Protein AF-A0A838ZE53-F1 (afdb_monomer_lite)

Sequence (117 aa):
MIFTLPPVIMLLNDAIRPHTYYYSEINQYSKSYFYFAFILMMIIHDTYFYWMHRLMHHKSTNPSPLAAYAFHPLEAIVELGIFVLLLFVIPLHDYHLVVFFIASLLYNVYGHLGFEL

Structure (mmCIF, N/CA/C/O backbone):
data_AF-A0A838ZE53-F1
#
_entry.id   AF-A0A838ZE53-F1
#
loop_
_atom_site.group_PDB
_atom_site.id
_atom_site.type_symbol
_atom_site.label_atom_id
_atom_site.label_alt_id
_atom_site.label_comp_id
_atom_site.label_asym_id
_atom_site.label_entity_id
_atom_site.label_seq_id
_atom_site.pdbx_PDB_ins_code
_atom_site.Cartn_x
_atom_site.Cartn_y
_atom_site.Cartn_z
_atom_site.occupancy
_atom_site.B_iso_or_equiv
_atom_site.auth_seq_id
_atom_site.auth_comp_id
_atom_site.auth_asym_id
_atom_site.auth_atom_id
_atom_site.pdbx_PDB_model_num
ATOM 1 N N . MET A 1 1 ? 2.770 9.355 -6.599 1.00 60.03 1 MET A N 1
ATOM 2 C CA . MET A 1 1 ? 1.566 9.900 -5.922 1.00 60.03 1 MET A CA 1
ATOM 3 C C . MET A 1 1 ? 0.259 9.265 -6.389 1.00 60.03 1 MET A C 1
ATOM 5 O O . MET A 1 1 ? -0.608 9.104 -5.552 1.00 60.03 1 MET A O 1
ATOM 9 N N . ILE A 1 2 ? 0.086 8.853 -7.653 1.00 74.25 2 ILE A N 1
ATOM 10 C CA . ILE A 1 2 ? -1.161 8.173 -8.072 1.00 74.25 2 ILE A CA 1
ATOM 11 C C . ILE A 1 2 ? -1.384 6.820 -7.363 1.00 74.25 2 ILE A C 1
ATOM 13 O O . ILE A 1 2 ? -2.517 6.439 -7.092 1.00 74.25 2 ILE A O 1
ATOM 17 N N . PHE A 1 3 ? -0.301 6.142 -6.972 1.00 79.81 3 PHE A N 1
ATOM 18 C CA . PHE A 1 3 ? -0.346 4.844 -6.296 1.00 79.81 3 PHE A CA 1
ATOM 19 C C . PHE A 1 3 ? -0.935 4.857 -4.881 1.00 79.81 3 PHE A C 1
ATOM 21 O O . PHE A 1 3 ? -1.340 3.813 -4.383 1.00 79.81 3 PHE A O 1
ATOM 28 N N . THR A 1 4 ? -1.063 6.027 -4.248 1.00 84.50 4 THR A N 1
ATOM 29 C CA . THR A 1 4 ? -1.718 6.152 -2.937 1.00 84.50 4 THR A CA 1
ATOM 30 C C . THR A 1 4 ? -3.239 6.239 -3.042 1.00 84.50 4 THR A C 1
ATOM 32 O O . THR A 1 4 ? -3.930 6.113 -2.033 1.00 84.50 4 THR A O 1
ATOM 35 N N . LEU A 1 5 ? -3.782 6.468 -4.243 1.00 88.44 5 LEU A N 1
ATOM 36 C CA . LEU A 1 5 ? -5.209 6.715 -4.428 1.00 88.44 5 LEU A CA 1
ATOM 37 C C . LEU A 1 5 ? -6.100 5.523 -4.059 1.00 88.44 5 LEU A C 1
ATOM 39 O O . LEU A 1 5 ? -7.105 5.779 -3.403 1.00 88.44 5 LEU A O 1
ATOM 43 N N . PRO A 1 6 ? -5.794 4.254 -4.403 1.00 90.56 6 PRO A N 1
ATOM 44 C CA . PRO A 1 6 ? -6.684 3.143 -4.069 1.00 90.56 6 PRO A CA 1
ATOM 45 C C . PRO A 1 6 ? -6.982 3.023 -2.572 1.00 90.56 6 PRO A C 1
ATOM 47 O O . PRO A 1 6 ? -8.162 3.094 -2.226 1.00 90.56 6 PRO A O 1
ATOM 50 N N . PRO A 1 7 ? -5.988 2.927 -1.661 1.00 92.56 7 PRO A N 1
ATOM 51 C CA . PRO A 1 7 ? -6.303 2.844 -0.241 1.00 92.56 7 PRO A CA 1
ATOM 52 C C . PRO A 1 7 ? -7.021 4.103 0.258 1.00 92.56 7 PRO A C 1
ATOM 54 O O . PRO A 1 7 ? -7.952 3.987 1.044 1.00 92.56 7 PRO A O 1
ATOM 57 N N . VAL A 1 8 ? -6.683 5.298 -0.240 1.00 92.69 8 VAL A N 1
ATOM 58 C CA . VAL A 1 8 ? -7.403 6.531 0.131 1.00 92.69 8 VAL A CA 1
ATOM 59 C C . VAL A 1 8 ? -8.877 6.465 -0.285 1.00 92.69 8 VAL A C 1
ATOM 61 O O . VAL A 1 8 ? -9.753 6.720 0.536 1.00 92.69 8 VAL A O 1
ATOM 64 N N . ILE A 1 9 ? -9.174 6.080 -1.527 1.00 94.00 9 ILE A N 1
ATOM 65 C CA . ILE A 1 9 ? -10.548 5.950 -2.034 1.00 94.00 9 ILE A CA 1
ATOM 66 C C . ILE A 1 9 ? -11.322 4.914 -1.218 1.00 94.00 9 ILE A C 1
ATOM 68 O O . ILE A 1 9 ? -12.464 5.162 -0.844 1.00 94.00 9 ILE A O 1
ATOM 72 N N . MET A 1 10 ? -10.711 3.767 -0.918 1.00 94.44 10 MET A N 1
ATOM 73 C CA . MET A 1 10 ? -11.353 2.703 -0.144 1.00 94.44 10 MET A CA 1
ATOM 74 C C . MET A 1 10 ? -11.675 3.145 1.284 1.00 94.44 10 MET A C 1
ATOM 76 O O . MET A 1 10 ? -12.764 2.861 1.778 1.00 94.44 10 MET A O 1
ATOM 80 N N . LEU A 1 11 ? -10.747 3.851 1.936 1.00 94.88 11 LEU A N 1
ATOM 81 C CA . LEU A 1 11 ? -10.901 4.295 3.320 1.00 94.88 11 LEU A CA 1
ATOM 82 C C . LEU A 1 11 ? -11.809 5.521 3.469 1.00 94.88 11 LEU A C 1
ATOM 84 O O . LEU A 1 11 ? -12.375 5.713 4.540 1.00 94.88 11 LEU A O 1
ATOM 88 N N . LEU A 1 12 ? -11.977 6.330 2.421 1.00 95.06 12 LEU A N 1
ATOM 89 C CA . LEU A 1 12 ? -12.920 7.455 2.405 1.00 95.06 12 LEU A CA 1
ATOM 90 C C . LEU A 1 12 ? -14.325 7.066 1.924 1.00 95.06 12 LEU A C 1
ATOM 92 O O . LEU A 1 12 ? -15.250 7.863 2.040 1.00 95.06 12 LEU A O 1
ATOM 96 N N . ASN A 1 13 ? -14.496 5.868 1.365 1.00 96.75 13 ASN A N 1
ATOM 97 C CA . ASN A 1 13 ? -15.782 5.399 0.870 1.00 96.75 13 ASN A CA 1
ATOM 98 C C . ASN A 1 13 ? -16.541 4.638 1.964 1.00 96.75 13 ASN A C 1
ATOM 100 O O . ASN A 1 13 ? -16.158 3.528 2.337 1.00 96.75 13 ASN A O 1
ATOM 104 N N . ASP A 1 14 ? -17.663 5.199 2.413 1.00 95.38 14 ASP A N 1
ATOM 105 C CA . ASP A 1 14 ? -18.502 4.623 3.472 1.00 95.38 14 ASP A CA 1
ATOM 106 C C . ASP A 1 14 ? -19.069 3.235 3.135 1.00 95.38 14 ASP A C 1
ATOM 108 O O . ASP A 1 14 ? -19.331 2.441 4.036 1.00 95.38 14 ASP A O 1
ATOM 112 N N . ALA A 1 15 ? -19.230 2.903 1.851 1.00 96.75 15 ALA A N 1
ATOM 113 C CA . ALA A 1 15 ? -19.684 1.580 1.431 1.00 96.75 15 ALA A CA 1
ATOM 114 C C . ALA A 1 15 ? -18.563 0.530 1.473 1.00 96.75 15 ALA A C 1
ATOM 116 O O . ALA A 1 15 ? -18.842 -0.656 1.635 1.00 96.75 15 ALA A O 1
ATOM 117 N N . ILE A 1 16 ? -17.296 0.933 1.330 1.00 96.31 16 ILE A N 1
ATOM 118 C CA . ILE A 1 16 ? -16.155 0.006 1.244 1.00 96.31 16 ILE A CA 1
ATOM 119 C C . ILE A 1 16 ? -15.459 -0.123 2.593 1.00 96.31 16 ILE A C 1
ATOM 121 O O . ILE A 1 16 ? -15.218 -1.242 3.045 1.00 96.31 16 ILE A O 1
ATOM 125 N N . ARG A 1 17 ? -15.166 1.004 3.251 1.00 95.56 17 ARG A N 1
ATOM 126 C CA . ARG A 1 17 ? -14.378 1.072 4.487 1.00 95.56 17 ARG A CA 1
ATOM 127 C C . ARG A 1 17 ? -14.812 0.051 5.554 1.00 95.56 17 ARG A C 1
ATOM 129 O O . ARG A 1 17 ? -13.917 -0.616 6.073 1.00 95.56 17 ARG A O 1
ATOM 136 N N . PRO A 1 18 ? -16.113 -0.154 5.858 1.00 96.38 18 PRO A N 1
ATOM 137 C CA . PRO A 1 18 ? -16.539 -1.104 6.893 1.00 96.38 18 PRO A CA 1
ATOM 138 C C . PRO A 1 18 ? -16.232 -2.574 6.579 1.00 96.38 18 PRO A C 1
ATOM 140 O O . PRO A 1 18 ? -16.235 -3.402 7.483 1.00 96.38 18 PRO A O 1
ATOM 143 N N . HIS A 1 19 ? -15.988 -2.904 5.309 1.00 96.31 19 HIS A N 1
ATOM 144 C CA . HIS A 1 19 ? -15.674 -4.261 4.856 1.00 96.31 19 HIS A CA 1
ATOM 145 C C . HIS A 1 19 ? -14.168 -4.551 4.849 1.00 96.31 19 HIS A C 1
ATOM 147 O O . HIS A 1 19 ? -13.762 -5.685 4.608 1.00 96.31 19 HIS A O 1
ATOM 153 N N . THR A 1 20 ? -13.341 -3.535 5.097 1.00 97.12 20 THR A N 1
ATOM 154 C CA . THR A 1 20 ? -11.889 -3.683 5.232 1.00 97.12 20 THR A CA 1
ATOM 155 C C . THR A 1 20 ? -11.512 -3.981 6.684 1.00 97.12 20 THR A C 1
ATOM 157 O O . THR A 1 20 ? -12.264 -3.672 7.607 1.00 97.12 20 THR A O 1
ATOM 160 N N . TYR A 1 21 ? -10.310 -4.504 6.914 1.00 97.00 21 TYR A N 1
ATOM 161 C CA . TYR A 1 21 ? -9.725 -4.643 8.252 1.00 97.00 21 TYR A CA 1
ATOM 162 C C . TYR A 1 21 ? -8.987 -3.378 8.721 1.00 97.00 21 TYR A C 1
ATOM 164 O O . TYR A 1 21 ? -8.084 -3.433 9.557 1.00 97.00 21 TYR A O 1
ATOM 172 N N . TYR A 1 22 ? -9.352 -2.215 8.187 1.00 97.06 22 TYR A N 1
ATOM 173 C CA . TYR A 1 22 ? -8.784 -0.948 8.620 1.00 97.06 22 TYR A CA 1
ATOM 174 C C . TYR A 1 22 ? -9.131 -0.636 10.078 1.00 97.06 22 TYR A C 1
ATOM 176 O O . TYR A 1 22 ? -10.285 -0.751 10.497 1.00 97.06 22 TYR A O 1
ATOM 184 N N . TYR A 1 23 ? -8.141 -0.150 10.823 1.00 96.69 23 TYR A N 1
ATOM 185 C CA . TYR A 1 23 ? -8.346 0.405 12.154 1.00 96.69 23 TYR A CA 1
ATOM 186 C C . TYR A 1 23 ? -7.631 1.750 12.310 1.00 96.69 23 TYR A C 1
ATOM 188 O O . TYR A 1 23 ? -6.518 1.933 11.825 1.00 96.69 23 TYR A O 1
ATOM 196 N N . SER A 1 24 ? -8.279 2.705 12.979 1.00 94.69 24 SER A N 1
ATOM 197 C CA . SER A 1 24 ? -7.754 4.068 13.165 1.00 94.69 24 SER A CA 1
ATOM 198 C C . SER A 1 24 ? -7.102 4.294 14.524 1.00 94.69 24 SER A C 1
ATOM 200 O O . SER A 1 24 ? -6.298 5.204 14.676 1.00 94.69 24 SER A O 1
ATOM 202 N N . GLU A 1 25 ? -7.477 3.504 15.529 1.00 95.94 25 GLU A N 1
ATOM 203 C CA . GLU A 1 25 ? -6.973 3.663 16.888 1.00 95.94 25 GLU A CA 1
ATOM 204 C C . GLU A 1 25 ? -5.773 2.749 17.117 1.00 95.94 25 GLU A C 1
ATOM 206 O O . GLU A 1 25 ? -5.898 1.523 17.117 1.00 95.94 25 GLU A O 1
ATOM 211 N N . ILE A 1 26 ? -4.606 3.331 17.397 1.00 93.69 26 ILE A N 1
ATOM 212 C CA . ILE A 1 26 ? -3.364 2.566 17.597 1.00 93.69 26 ILE A CA 1
ATOM 213 C C . ILE A 1 26 ? -3.458 1.551 18.746 1.00 93.69 26 ILE A C 1
ATOM 215 O O . ILE A 1 26 ? -2.772 0.533 18.733 1.00 93.69 26 ILE A O 1
ATOM 219 N N . ASN A 1 27 ? -4.331 1.811 19.723 1.00 94.50 27 ASN A N 1
ATOM 220 C CA . ASN A 1 27 ? -4.542 0.953 20.887 1.00 94.50 27 ASN A CA 1
ATOM 221 C C . ASN A 1 27 ? -5.572 -0.166 20.648 1.00 94.50 27 ASN A C 1
ATOM 223 O O . ASN A 1 27 ? -5.823 -0.948 21.563 1.00 94.50 27 ASN A O 1
ATOM 227 N N . GLN A 1 28 ? -6.170 -0.261 19.452 1.00 96.56 28 GLN A N 1
ATOM 228 C CA . GLN A 1 28 ? -7.109 -1.337 19.113 1.00 96.56 28 GLN A CA 1
ATOM 229 C C . GLN A 1 28 ? -6.420 -2.711 19.056 1.00 96.56 28 GLN A C 1
ATOM 231 O O . GLN A 1 28 ? -7.037 -3.729 19.366 1.00 96.56 28 GLN A O 1
ATOM 236 N N . TYR A 1 29 ? -5.132 -2.736 18.707 1.00 96.25 29 TYR A N 1
ATOM 237 C CA . TYR A 1 29 ? -4.279 -3.923 18.731 1.00 96.25 29 TYR A CA 1
ATOM 238 C C . TYR A 1 29 ? -3.048 -3.680 19.610 1.00 96.25 29 TYR A C 1
ATOM 240 O O . TYR A 1 29 ? -2.736 -2.552 19.992 1.00 96.25 29 TYR A O 1
ATOM 248 N N . SER A 1 30 ? -2.313 -4.744 19.940 1.00 97.25 30 SER A N 1
ATOM 249 C CA . SER A 1 30 ? -1.054 -4.600 20.671 1.00 97.25 30 SER A CA 1
ATOM 250 C C . SER A 1 30 ? 0.006 -3.890 19.818 1.00 97.25 30 SER A C 1
ATOM 252 O O . SER A 1 30 ? 0.067 -4.043 18.598 1.00 97.25 30 SER A O 1
ATO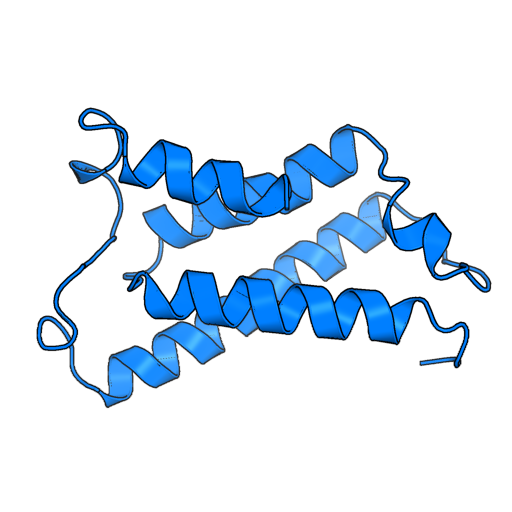M 254 N N . LYS A 1 31 ? 0.929 -3.172 20.469 1.00 96.38 31 LYS A N 1
ATOM 255 C CA . LYS A 1 31 ? 2.081 -2.561 19.778 1.00 96.38 31 LYS A CA 1
ATOM 256 C C . LYS A 1 31 ? 2.945 -3.601 19.059 1.00 96.38 31 LYS A C 1
ATOM 258 O O . LYS A 1 31 ? 3.476 -3.323 17.993 1.00 96.38 31 LYS A O 1
ATOM 263 N N . SER A 1 32 ? 3.073 -4.805 19.620 1.00 97.00 32 SER A N 1
ATOM 264 C CA . SER A 1 32 ? 3.792 -5.902 18.965 1.00 97.00 32 SER A CA 1
ATOM 265 C C . SER A 1 32 ? 3.120 -6.320 17.660 1.00 97.00 32 SER A C 1
ATOM 267 O O . SER A 1 32 ? 3.811 -6.511 16.663 1.00 97.00 32 SER A O 1
ATOM 269 N N . TYR A 1 33 ? 1.786 -6.399 17.650 1.00 97.38 33 TYR A N 1
ATOM 270 C CA . TYR A 1 33 ? 1.027 -6.670 16.438 1.00 97.38 33 TYR A CA 1
ATOM 271 C C . TYR A 1 33 ? 1.226 -5.566 15.402 1.00 97.38 33 TYR A C 1
ATOM 273 O O . TYR A 1 33 ? 1.487 -5.890 14.254 1.00 97.38 33 TYR A O 1
ATOM 281 N N . PHE A 1 34 ? 1.184 -4.290 15.799 1.00 97.25 34 PHE A N 1
ATOM 282 C CA . PHE A 1 34 ? 1.434 -3.159 14.896 1.00 97.25 34 PHE A CA 1
ATOM 283 C C . PHE A 1 34 ? 2.762 -3.327 14.132 1.00 97.25 34 PHE A C 1
ATOM 285 O O . PHE A 1 34 ? 2.780 -3.385 12.905 1.00 97.25 34 PHE A O 1
ATOM 292 N N . TYR A 1 35 ? 3.879 -3.528 14.839 1.00 97.06 35 TYR A N 1
ATOM 293 C CA . TYR A 1 35 ? 5.175 -3.712 14.172 1.00 97.06 35 TYR A CA 1
ATOM 294 C C . TYR A 1 35 ? 5.239 -4.991 13.329 1.00 97.06 35 TYR A C 1
ATOM 296 O O . TYR A 1 35 ? 5.798 -4.980 12.232 1.00 97.06 35 TYR A O 1
ATOM 304 N N . PHE A 1 36 ? 4.658 -6.090 13.815 1.00 97.75 36 PHE A N 1
ATOM 305 C CA . PHE A 1 36 ? 4.638 -7.349 13.075 1.00 97.75 36 PHE A CA 1
ATOM 306 C C . PHE A 1 36 ? 3.793 -7.257 11.798 1.00 97.75 36 PHE A C 1
ATOM 308 O O . PHE A 1 36 ? 4.215 -7.742 10.753 1.00 97.75 36 PHE A O 1
ATOM 315 N N . ALA A 1 37 ? 2.636 -6.597 11.860 1.00 97.56 37 ALA A N 1
ATOM 316 C CA . ALA A 1 37 ? 1.756 -6.368 10.722 1.00 97.56 37 ALA A CA 1
ATOM 317 C C . ALA A 1 37 ? 2.457 -5.542 9.642 1.00 97.56 37 ALA A C 1
ATOM 319 O O . ALA A 1 37 ? 2.333 -5.870 8.465 1.00 97.56 37 ALA A O 1
ATOM 320 N N . PHE A 1 38 ? 3.254 -4.538 10.025 1.00 97.00 38 PHE A N 1
ATOM 321 C CA . PHE A 1 38 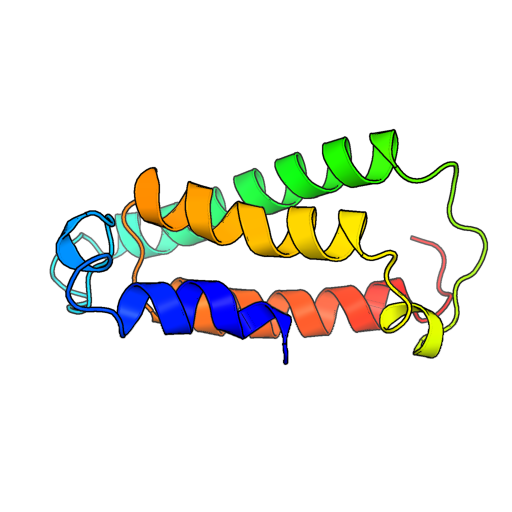? 4.068 -3.785 9.071 1.00 97.00 38 PHE A CA 1
ATOM 322 C C . PHE A 1 38 ? 5.113 -4.664 8.368 1.00 97.00 38 PHE A C 1
ATOM 324 O O . PHE A 1 38 ? 5.213 -4.647 7.145 1.0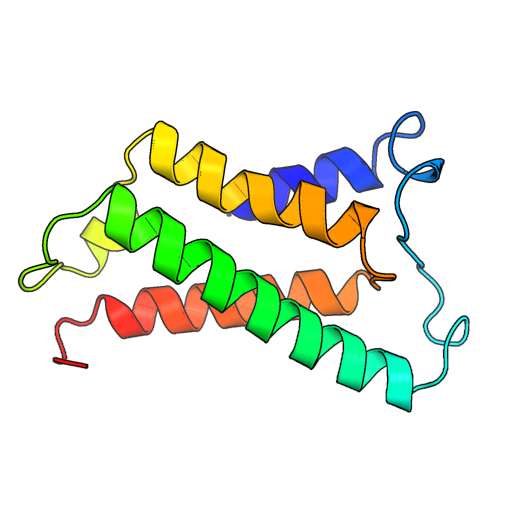0 97.00 38 PHE A O 1
ATOM 331 N N . ILE A 1 39 ? 5.861 -5.480 9.117 1.00 97.12 39 ILE A N 1
ATOM 332 C CA . ILE A 1 39 ? 6.853 -6.401 8.531 1.00 97.12 39 ILE A CA 1
ATOM 333 C C . ILE A 1 39 ? 6.167 -7.410 7.601 1.00 97.12 39 ILE A C 1
ATOM 335 O O . ILE A 1 39 ? 6.634 -7.653 6.489 1.00 97.12 39 ILE A O 1
ATOM 339 N N . LEU A 1 40 ? 5.038 -7.973 8.033 1.00 97.38 40 LEU A N 1
ATOM 340 C CA . LEU A 1 40 ? 4.260 -8.914 7.236 1.00 97.38 40 LEU A CA 1
ATOM 341 C C . LEU A 1 40 ? 3.727 -8.263 5.952 1.00 97.38 40 LEU A C 1
ATOM 343 O O . LEU A 1 40 ? 3.818 -8.865 4.886 1.00 97.38 40 LEU A O 1
ATOM 347 N N . MET A 1 41 ? 3.223 -7.029 6.042 1.00 96.81 41 MET A N 1
ATOM 348 C CA . MET A 1 41 ? 2.788 -6.232 4.895 1.00 96.81 41 MET A CA 1
ATOM 349 C C . MET A 1 41 ? 3.919 -6.065 3.874 1.00 96.81 41 MET A C 1
ATOM 351 O O . MET A 1 41 ? 3.688 -6.312 2.692 1.00 96.81 41 MET A O 1
ATOM 355 N N . MET A 1 42 ? 5.130 -5.707 4.319 1.00 95.25 42 MET A N 1
ATOM 356 C CA . MET A 1 42 ? 6.305 -5.574 3.445 1.00 95.25 42 MET A CA 1
ATOM 357 C C . MET A 1 42 ? 6.639 -6.895 2.741 1.00 95.25 42 MET A C 1
ATOM 359 O O . MET A 1 42 ? 6.786 -6.923 1.525 1.00 95.25 42 MET A O 1
ATOM 363 N N . ILE A 1 43 ? 6.678 -8.011 3.478 1.00 95.81 43 ILE A N 1
ATOM 364 C CA . ILE A 1 43 ? 6.985 -9.334 2.905 1.00 95.81 43 ILE A CA 1
ATOM 365 C C . ILE A 1 43 ? 5.942 -9.745 1.859 1.00 95.81 43 ILE A C 1
ATOM 367 O O . ILE A 1 43 ? 6.303 -10.233 0.785 1.00 95.81 43 ILE A O 1
ATOM 371 N N . ILE A 1 44 ? 4.652 -9.568 2.165 1.00 96.06 44 ILE A N 1
ATOM 372 C CA . ILE A 1 44 ? 3.561 -9.903 1.240 1.00 96.06 44 ILE A CA 1
ATOM 373 C C . ILE A 1 44 ? 3.654 -9.035 -0.013 1.00 96.06 44 ILE A C 1
ATOM 375 O O . ILE A 1 44 ? 3.566 -9.567 -1.120 1.00 96.06 44 ILE A O 1
ATOM 379 N N . HIS A 1 45 ? 3.854 -7.728 0.159 1.00 94.44 45 HIS A N 1
ATOM 380 C CA . HIS A 1 45 ? 4.009 -6.794 -0.948 1.00 94.44 45 HIS A CA 1
ATOM 381 C C . HIS A 1 45 ? 5.181 -7.188 -1.852 1.00 94.44 45 HIS A C 1
ATOM 383 O O . HIS A 1 45 ? 4.992 -7.358 -3.055 1.00 94.44 45 HIS A O 1
ATOM 389 N N . ASP A 1 46 ? 6.368 -7.389 -1.282 1.00 92.38 46 ASP A N 1
ATOM 390 C CA . ASP A 1 46 ? 7.580 -7.676 -2.050 1.00 92.38 46 ASP A CA 1
ATOM 391 C C . ASP A 1 46 ? 7.478 -9.022 -2.764 1.00 92.38 46 ASP A C 1
ATOM 393 O O . ASP A 1 46 ? 7.858 -9.143 -3.928 1.00 92.38 46 ASP A O 1
ATOM 397 N N . THR A 1 47 ? 6.889 -10.024 -2.106 1.00 94.12 47 THR A N 1
ATOM 398 C CA . THR A 1 47 ? 6.625 -11.329 -2.725 1.00 94.12 47 THR A CA 1
ATOM 399 C C . THR A 1 4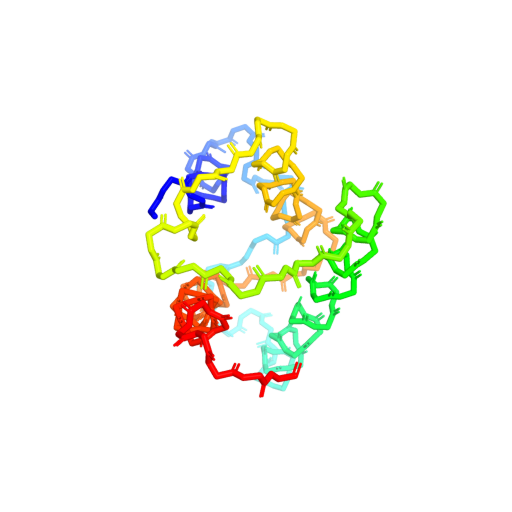7 ? 5.655 -11.185 -3.894 1.00 94.12 47 THR A C 1
ATOM 401 O O . THR A 1 47 ? 5.927 -11.686 -4.986 1.00 94.12 47 THR A O 1
ATOM 404 N N . TYR A 1 48 ? 4.535 -10.488 -3.690 1.00 93.56 48 TYR A N 1
ATOM 405 C CA . TYR A 1 48 ? 3.546 -10.238 -4.736 1.00 93.56 48 TYR A CA 1
ATOM 406 C C . TYR A 1 48 ? 4.174 -9.510 -5.928 1.00 93.56 48 TYR A C 1
ATOM 408 O O . TYR A 1 48 ? 4.063 -9.971 -7.067 1.00 93.56 48 TYR A O 1
ATOM 416 N N . PHE A 1 49 ? 4.885 -8.414 -5.665 1.00 89.25 49 PHE A N 1
ATOM 417 C CA . PHE A 1 49 ? 5.499 -7.601 -6.703 1.00 89.25 49 PHE A CA 1
ATOM 418 C C . PHE A 1 49 ? 6.594 -8.368 -7.444 1.00 89.25 49 PHE A C 1
ATOM 420 O O . PHE A 1 49 ? 6.616 -8.335 -8.669 1.00 89.25 49 PHE A O 1
ATOM 427 N N . TYR A 1 50 ? 7.448 -9.126 -6.747 1.00 89.00 50 TYR A N 1
ATOM 428 C CA . TYR A 1 50 ? 8.488 -9.950 -7.371 1.00 89.00 50 TYR A CA 1
ATOM 429 C C . TYR A 1 50 ? 7.910 -10.919 -8.406 1.00 89.00 50 TYR A C 1
ATOM 431 O O . TYR A 1 50 ? 8.378 -10.969 -9.547 1.00 89.00 50 TYR A O 1
ATOM 439 N N . TRP A 1 51 ? 6.879 -11.680 -8.027 1.00 90.81 51 TRP A N 1
ATOM 440 C CA . TRP A 1 51 ? 6.268 -12.658 -8.925 1.00 90.81 51 TRP A CA 1
ATOM 441 C C . TRP A 1 51 ? 5.571 -11.987 -10.097 1.00 90.81 51 TRP A C 1
ATOM 443 O O . TRP A 1 51 ? 5.774 -12.390 -11.242 1.00 90.81 51 TRP A O 1
ATOM 453 N N . MET A 1 52 ? 4.796 -10.938 -9.836 1.00 89.81 52 MET A N 1
ATOM 454 C CA . MET A 1 52 ? 4.093 -10.234 -10.899 1.00 89.81 52 MET A CA 1
ATOM 455 C C . MET A 1 52 ? 5.063 -9.548 -11.861 1.00 89.81 52 MET A C 1
ATOM 457 O O . MET A 1 52 ? 4.933 -9.695 -13.075 1.00 89.81 52 MET A O 1
ATOM 461 N N . HIS A 1 53 ? 6.081 -8.867 -11.337 1.00 84.00 53 HIS A N 1
ATOM 462 C CA . HIS A 1 53 ? 7.124 -8.238 -12.138 1.00 84.00 53 HIS A CA 1
ATOM 463 C C . HIS A 1 53 ? 7.858 -9.272 -12.995 1.00 84.00 53 HIS A C 1
ATOM 465 O O . HIS A 1 53 ? 8.039 -9.052 -14.186 1.00 84.00 53 HIS A O 1
ATOM 471 N N . ARG A 1 54 ? 8.212 -10.439 -12.441 1.00 85.25 54 ARG A N 1
ATOM 472 C CA . ARG A 1 54 ? 8.850 -11.534 -13.193 1.00 85.25 54 ARG A CA 1
ATOM 473 C C . ARG A 1 54 ? 7.976 -12.068 -14.333 1.00 85.25 54 ARG A C 1
ATOM 475 O O . ARG A 1 54 ? 8.505 -12.446 -15.376 1.00 85.25 54 ARG A O 1
ATOM 482 N N . LEU A 1 55 ? 6.661 -12.136 -14.134 1.00 85.75 55 LEU A N 1
ATOM 483 C CA . LEU A 1 55 ? 5.726 -12.591 -15.166 1.00 85.75 55 LEU A CA 1
ATOM 484 C C . LEU A 1 55 ? 5.554 -11.560 -16.292 1.00 85.75 55 LEU A C 1
ATOM 486 O O . LEU A 1 55 ? 5.314 -11.952 -17.431 1.00 85.75 55 LEU A O 1
ATOM 490 N N . MET A 1 56 ? 5.678 -10.267 -15.980 1.00 83.69 56 MET A N 1
ATOM 491 C CA . MET A 1 56 ? 5.457 -9.168 -16.929 1.00 83.69 56 MET A CA 1
ATOM 492 C C . MET A 1 56 ? 6.738 -8.712 -17.641 1.00 83.69 56 MET A C 1
ATOM 494 O O . MET A 1 56 ? 6.698 -8.387 -18.824 1.00 83.69 56 MET A O 1
ATOM 498 N N . HIS A 1 57 ? 7.877 -8.712 -16.947 1.00 77.19 57 HIS A N 1
ATOM 499 C CA . HIS A 1 57 ? 9.148 -8.187 -17.444 1.00 77.19 57 HIS A CA 1
ATOM 500 C C . HIS A 1 57 ? 10.168 -9.286 -17.701 1.00 77.19 57 HIS A C 1
ATOM 502 O O . HIS A 1 57 ? 10.396 -10.183 -16.889 1.00 77.19 57 HIS A O 1
ATOM 508 N N . HIS A 1 58 ? 10.855 -9.188 -18.833 1.00 67.69 58 HIS A N 1
ATOM 509 C CA . HIS A 1 58 ? 11.996 -10.036 -19.160 1.00 67.69 58 HIS A CA 1
ATOM 510 C C . HIS A 1 58 ? 13.279 -9.210 -19.022 1.00 67.69 58 HIS A C 1
ATOM 512 O O . HIS A 1 58 ? 13.714 -8.605 -19.988 1.00 67.69 58 HIS A O 1
ATOM 518 N N . LYS A 1 59 ? 13.869 -9.216 -17.814 1.00 66.75 59 LYS A N 1
ATOM 519 C CA . LYS A 1 59 ? 15.127 -8.545 -17.403 1.00 66.75 59 LYS A CA 1
ATOM 520 C C . LYS A 1 59 ? 15.201 -7.030 -17.680 1.00 66.75 59 LYS A C 1
ATOM 522 O O . LYS A 1 59 ? 15.243 -6.584 -18.816 1.00 66.75 59 LYS A O 1
ATOM 527 N N . SER A 1 60 ? 15.352 -6.244 -16.617 1.00 64.00 60 SER A N 1
ATOM 528 C CA . SER A 1 60 ? 15.669 -4.815 -16.720 1.00 64.00 60 SER A CA 1
ATOM 529 C C . SER A 1 60 ? 17.157 -4.616 -17.036 1.00 64.00 60 SER A C 1
ATOM 531 O O . SER A 1 60 ? 18.009 -5.197 -16.363 1.00 64.00 60 SER A O 1
ATOM 533 N N . THR A 1 61 ? 17.490 -3.818 -18.053 1.00 64.44 61 THR A N 1
ATOM 534 C CA . THR A 1 61 ? 18.876 -3.448 -18.388 1.00 64.44 61 THR A CA 1
ATOM 535 C C . THR A 1 61 ? 19.066 -1.942 -18.227 1.00 64.44 61 THR A C 1
ATOM 537 O O . THR A 1 61 ? 18.635 -1.177 -19.085 1.00 64.44 61 THR A O 1
ATOM 540 N N . ASN A 1 62 ? 19.717 -1.538 -17.133 1.00 68.19 62 ASN A N 1
ATOM 541 C CA . ASN A 1 62 ? 20.135 -0.164 -16.820 1.00 68.19 62 ASN A CA 1
ATOM 542 C C . ASN A 1 62 ? 19.045 0.923 -17.016 1.00 68.19 62 ASN A C 1
ATOM 544 O O . ASN A 1 62 ? 19.185 1.797 -17.880 1.00 68.19 62 ASN A O 1
ATOM 548 N N . PRO A 1 63 ? 17.935 0.869 -16.252 1.00 71.81 63 PRO A N 1
ATOM 549 C CA . PRO A 1 63 ? 16.883 1.874 -16.338 1.00 71.81 63 PRO A CA 1
ATOM 550 C C . PRO A 1 63 ? 17.341 3.203 -15.719 1.00 71.81 63 PRO A C 1
ATOM 552 O O . PRO A 1 63 ? 18.013 3.230 -14.692 1.00 71.81 63 PRO A O 1
ATOM 555 N N . SER A 1 64 ? 16.936 4.321 -16.322 1.00 79.56 64 SER A N 1
ATOM 556 C CA . SER A 1 64 ? 17.184 5.653 -15.759 1.00 79.56 64 SER A CA 1
ATOM 557 C C . SER A 1 64 ? 16.168 6.005 -14.656 1.00 79.56 64 SER A C 1
ATOM 559 O O . SER A 1 64 ? 15.075 5.426 -14.628 1.00 79.56 64 SER A O 1
ATOM 561 N N . PRO A 1 65 ? 16.437 7.022 -13.810 1.00 75.12 65 PRO A N 1
ATOM 562 C CA . PRO A 1 65 ? 15.483 7.487 -12.798 1.00 75.12 65 PRO A CA 1
ATOM 563 C C . PRO A 1 65 ? 14.136 7.932 -13.374 1.00 75.12 65 PRO A C 1
ATOM 565 O O . PRO A 1 65 ? 13.109 7.831 -12.714 1.00 75.12 65 PRO A O 1
ATOM 568 N N . LEU A 1 66 ? 14.117 8.419 -14.619 1.00 75.12 66 LEU A N 1
ATOM 569 C CA . LEU A 1 66 ? 12.878 8.816 -15.289 1.00 75.12 66 LEU A CA 1
ATOM 570 C C . LEU A 1 66 ? 12.074 7.612 -15.796 1.00 75.12 66 LEU A C 1
ATOM 572 O O . LEU A 1 66 ? 10.851 7.700 -15.896 1.00 75.12 66 LEU A O 1
ATOM 576 N N . ALA A 1 67 ? 12.732 6.480 -16.069 1.00 76.69 67 ALA A N 1
ATOM 577 C CA . ALA A 1 67 ? 12.049 5.244 -16.448 1.00 76.69 67 ALA A CA 1
ATOM 578 C C . ALA A 1 67 ? 11.175 4.695 -15.308 1.00 76.69 67 ALA A C 1
ATOM 580 O O . ALA A 1 67 ? 10.186 4.025 -15.581 1.00 76.69 67 ALA A O 1
ATOM 581 N N . ALA A 1 68 ? 11.468 5.059 -14.053 1.00 74.12 68 ALA A N 1
ATOM 582 C CA . ALA A 1 68 ? 10.637 4.743 -12.891 1.00 74.12 68 ALA A CA 1
ATOM 583 C C . ALA A 1 68 ? 9.214 5.327 -12.961 1.00 74.12 68 ALA A C 1
ATOM 585 O O . ALA A 1 68 ? 8.361 4.945 -12.173 1.00 74.12 68 ALA A O 1
ATOM 586 N N . TYR A 1 69 ? 8.940 6.260 -13.881 1.00 77.44 69 TYR A N 1
ATOM 587 C CA . TYR A 1 69 ? 7.610 6.848 -14.077 1.00 77.44 69 TYR A CA 1
ATOM 588 C C . TYR A 1 69 ? 6.866 6.285 -15.297 1.00 77.44 69 TYR A C 1
ATOM 590 O O . TYR A 1 69 ? 5.723 6.672 -15.547 1.00 77.44 69 TYR A O 1
ATOM 598 N N . ALA A 1 70 ? 7.491 5.393 -16.070 1.00 79.25 70 ALA A N 1
ATOM 599 C CA . ALA A 1 70 ? 6.949 4.858 -17.315 1.00 79.25 70 ALA A CA 1
ATOM 600 C C . ALA A 1 70 ? 6.418 3.431 -17.113 1.00 79.25 70 ALA A C 1
ATOM 602 O O . ALA A 1 70 ? 7.064 2.458 -17.492 1.00 79.25 70 ALA A O 1
ATOM 603 N N . PHE A 1 71 ? 5.229 3.312 -16.520 1.00 77.19 71 PHE A N 1
ATOM 604 C CA . PHE A 1 71 ? 4.580 2.018 -16.291 1.00 77.19 71 PHE A CA 1
ATOM 605 C C . PHE A 1 71 ? 3.627 1.643 -17.421 1.00 77.19 71 PHE A C 1
ATOM 607 O O . PHE A 1 71 ? 2.826 2.462 -17.884 1.00 77.19 71 PHE A O 1
ATOM 614 N N . HIS A 1 72 ? 3.645 0.368 -17.809 1.00 84.25 72 HIS A N 1
ATOM 615 C CA . HIS A 1 72 ? 2.568 -0.194 -18.613 1.00 84.25 72 HIS A CA 1
ATOM 616 C C . HIS A 1 72 ? 1.258 -0.203 -17.792 1.00 84.25 72 HIS A C 1
ATOM 618 O O . HIS A 1 72 ? 1.297 -0.506 -16.597 1.00 84.25 72 HIS A O 1
ATOM 624 N N . PRO A 1 73 ? 0.076 0.064 -18.384 1.00 85.94 73 PRO A N 1
ATOM 625 C CA . PRO A 1 73 ? -1.185 0.117 -17.633 1.00 85.94 73 PRO A CA 1
ATOM 626 C C . PRO A 1 73 ? -1.476 -1.131 -16.787 1.00 85.94 73 PRO A C 1
ATOM 628 O O . PRO A 1 73 ? -2.002 -1.023 -15.683 1.00 85.94 73 PRO A O 1
ATOM 631 N N . LEU A 1 74 ? -1.103 -2.315 -17.282 1.00 85.69 74 LEU A N 1
ATOM 632 C CA . LEU A 1 74 ? -1.245 -3.572 -16.540 1.00 85.69 74 LEU A CA 1
ATOM 633 C C . LEU A 1 74 ? -0.380 -3.590 -15.268 1.00 85.69 74 LEU A C 1
ATOM 635 O O . LEU A 1 74 ? -0.854 -4.017 -14.220 1.00 85.69 74 LEU A O 1
ATOM 639 N N . GLU A 1 75 ? 0.855 -3.094 -15.341 1.00 85.12 75 GLU A N 1
ATOM 640 C CA . GLU A 1 75 ? 1.749 -3.018 -14.180 1.00 85.12 75 GLU A CA 1
ATOM 641 C C . GLU A 1 75 ? 1.181 -2.082 -13.122 1.00 85.12 75 GLU A C 1
ATOM 643 O O . GLU A 1 75 ? 1.153 -2.435 -11.946 1.00 85.12 75 GLU A O 1
ATOM 648 N N . ALA A 1 76 ? 0.628 -0.943 -13.550 1.00 86.25 76 ALA A N 1
ATOM 649 C CA . ALA A 1 76 ? -0.040 -0.027 -12.640 1.00 86.25 76 ALA A CA 1
ATOM 650 C C . ALA A 1 76 ? -1.231 -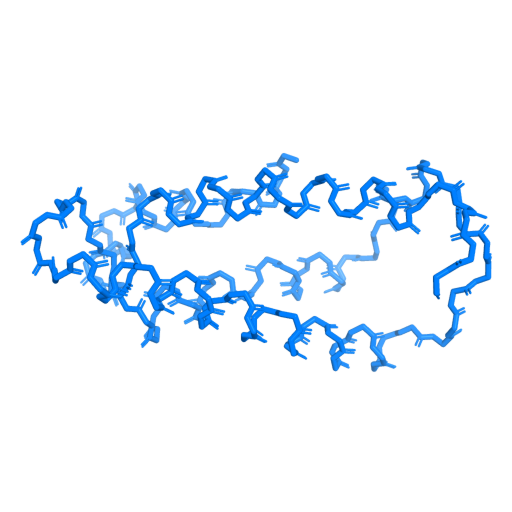0.700 -11.939 1.00 86.25 76 ALA A C 1
ATOM 652 O O . ALA A 1 76 ? -1.371 -0.582 -10.729 1.00 86.25 76 ALA A O 1
ATOM 653 N N . ILE A 1 77 ? -2.072 -1.455 -12.655 1.00 88.00 77 ILE A N 1
ATOM 654 C CA . ILE A 1 77 ? -3.202 -2.178 -12.039 1.00 88.00 77 ILE A CA 1
ATOM 655 C C . ILE A 1 77 ? -2.718 -3.176 -10.983 1.00 88.00 77 ILE A C 1
ATOM 657 O O . ILE A 1 77 ? -3.301 -3.258 -9.904 1.00 88.00 77 ILE A O 1
ATOM 661 N N . VAL A 1 78 ? -1.659 -3.922 -11.288 1.00 89.06 78 VAL A N 1
ATOM 662 C CA . VAL A 1 78 ? -1.059 -4.899 -10.374 1.00 89.06 78 VAL A CA 1
ATOM 663 C C . VAL A 1 78 ? -0.519 -4.209 -9.121 1.00 89.06 78 VAL A C 1
ATOM 665 O O . VAL A 1 78 ? -0.867 -4.595 -8.006 1.00 89.06 78 VAL A O 1
ATOM 668 N N . GLU A 1 79 ? 0.266 -3.147 -9.289 1.00 89.00 79 GLU A N 1
ATOM 669 C CA . GLU A 1 79 ? 0.838 -2.383 -8.178 1.00 89.00 79 GLU A CA 1
ATOM 670 C C . GLU A 1 79 ? -0.241 -1.727 -7.304 1.00 89.00 79 GLU A C 1
ATOM 672 O O . GLU A 1 79 ? -0.118 -1.681 -6.085 1.00 89.00 79 GLU A O 1
ATOM 677 N N . LEU A 1 80 ? -1.351 -1.280 -7.896 1.00 89.56 80 LEU A N 1
ATOM 678 C CA . LEU A 1 80 ? -2.498 -0.751 -7.150 1.00 89.56 80 LEU A CA 1
ATOM 679 C C . LEU A 1 80 ? -3.297 -1.865 -6.448 1.00 89.56 80 LEU A C 1
ATOM 681 O O . LEU A 1 80 ? -3.834 -1.657 -5.357 1.00 89.56 80 LEU A O 1
ATOM 685 N N . GLY A 1 81 ? -3.386 -3.048 -7.062 1.00 90.88 81 GLY A N 1
ATOM 686 C CA . GLY A 1 81 ? -4.209 -4.169 -6.605 1.00 90.88 81 GLY A CA 1
ATOM 687 C C . GLY A 1 81 ? -3.761 -4.775 -5.276 1.00 90.88 81 GLY A C 1
ATOM 688 O O . GLY A 1 81 ? -4.598 -5.254 -4.507 1.00 90.88 81 GLY A O 1
ATOM 689 N N . ILE A 1 82 ? -2.467 -4.701 -4.951 1.00 93.94 82 ILE A N 1
ATOM 690 C CA . ILE A 1 82 ? -1.939 -5.238 -3.689 1.00 93.94 82 ILE A CA 1
ATOM 691 C C . ILE A 1 82 ? -2.565 -4.573 -2.459 1.00 93.94 82 ILE A C 1
ATOM 693 O O . ILE A 1 82 ? -2.846 -5.250 -1.474 1.00 93.94 82 ILE A O 1
ATOM 697 N N . PHE A 1 83 ? -2.872 -3.275 -2.518 1.00 93.31 83 PHE A N 1
ATOM 698 C CA . PHE A 1 83 ? -3.491 -2.566 -1.395 1.00 93.31 83 PHE A CA 1
ATOM 699 C C . PHE A 1 83 ? -4.933 -2.993 -1.156 1.00 93.31 83 PHE A C 1
ATOM 701 O O . PHE A 1 83 ? -5.382 -2.997 -0.010 1.00 93.31 83 PHE A O 1
ATOM 708 N N . VAL A 1 84 ? -5.636 -3.407 -2.214 1.00 92.56 84 VAL A N 1
ATOM 709 C CA . VAL A 1 84 ? -6.957 -4.020 -2.076 1.00 92.56 84 VAL A CA 1
ATOM 710 C C . VAL A 1 84 ? -6.824 -5.325 -1.299 1.00 92.56 84 VAL A C 1
ATOM 712 O O . VAL A 1 84 ? -7.522 -5.525 -0.316 1.00 92.56 84 VAL A O 1
ATOM 715 N N . LEU A 1 85 ? -5.877 -6.187 -1.669 1.00 93.75 85 LEU A N 1
ATOM 716 C CA . LEU A 1 85 ? -5.666 -7.451 -0.959 1.00 93.75 85 LEU A CA 1
ATOM 717 C C . LEU A 1 85 ? -5.256 -7.229 0.501 1.00 93.75 85 LEU A C 1
ATOM 719 O O . LEU A 1 85 ? -5.843 -7.820 1.403 1.00 93.75 85 LEU A O 1
ATOM 723 N N . LEU A 1 86 ? -4.287 -6.348 0.750 1.00 96.44 86 LEU A N 1
ATOM 724 C CA . LEU A 1 86 ? -3.766 -6.094 2.092 1.00 96.44 86 LEU A CA 1
ATOM 725 C C . LEU A 1 86 ? -4.856 -5.581 3.043 1.00 96.44 86 LEU A C 1
ATOM 727 O O . LEU A 1 86 ? -5.013 -6.135 4.129 1.00 96.44 86 LEU A O 1
ATOM 731 N N . LEU A 1 87 ? -5.660 -4.598 2.618 1.00 96.56 87 LEU A N 1
ATOM 732 C CA . LEU A 1 87 ? -6.736 -4.031 3.441 1.00 96.56 87 LEU A CA 1
ATOM 733 C C . LEU A 1 87 ? -7.868 -5.020 3.756 1.00 96.56 87 LEU A C 1
ATOM 735 O O . LEU A 1 87 ? -8.605 -4.802 4.714 1.00 96.56 87 LEU A O 1
ATOM 739 N N . PHE A 1 88 ? -8.018 -6.092 2.977 1.00 96.50 88 PHE A N 1
ATOM 740 C CA . PHE A 1 88 ? -9.054 -7.113 3.168 1.00 96.50 88 PHE A CA 1
ATOM 741 C C . PHE A 1 88 ? -8.541 -8.417 3.791 1.00 96.50 88 PHE A C 1
ATOM 743 O O . PHE A 1 88 ? -9.342 -9.307 4.062 1.00 96.50 88 PHE A O 1
ATOM 750 N N . VAL A 1 89 ? -7.233 -8.557 4.025 1.00 96.06 89 VAL A N 1
ATOM 751 C CA . VAL A 1 89 ? -6.634 -9.791 4.569 1.00 96.06 89 VAL A CA 1
ATOM 752 C C . VAL A 1 89 ? -5.985 -9.561 5.929 1.00 96.06 89 VAL A C 1
ATOM 754 O O . VAL A 1 89 ? -6.084 -10.423 6.802 1.00 96.06 89 VAL A O 1
ATOM 757 N N . ILE A 1 90 ? -5.343 -8.408 6.134 1.00 96.38 90 ILE A N 1
ATOM 758 C CA . ILE A 1 90 ? -4.641 -8.098 7.379 1.00 96.38 90 ILE A CA 1
ATOM 759 C C . ILE A 1 90 ? -5.159 -6.795 8.002 1.00 96.38 90 ILE A C 1
ATOM 761 O O . ILE A 1 90 ? -5.340 -5.804 7.295 1.00 96.38 90 ILE A O 1
ATOM 765 N N . PRO A 1 91 ? -5.379 -6.766 9.328 1.00 97.56 91 PRO A N 1
ATOM 766 C CA . PRO A 1 91 ? -5.636 -5.519 10.028 1.00 97.56 91 PRO A CA 1
ATOM 767 C C . PRO A 1 91 ? -4.499 -4.509 9.883 1.00 97.56 91 PRO A C 1
ATOM 769 O O . PRO A 1 91 ? -3.365 -4.766 10.290 1.00 97.56 91 PRO A O 1
ATOM 772 N N . LEU A 1 92 ? -4.811 -3.336 9.324 1.00 97.81 92 LEU A N 1
ATOM 773 C CA . LEU A 1 92 ? -3.832 -2.283 9.050 1.00 97.81 92 LEU A CA 1
ATOM 774 C C . LEU A 1 92 ? -4.287 -0.914 9.563 1.00 97.81 92 LEU A C 1
ATOM 776 O O . LEU A 1 92 ? -5.417 -0.485 9.338 1.00 97.81 92 LEU A O 1
ATOM 780 N N . HIS A 1 93 ? -3.348 -0.218 10.205 1.00 97.50 93 HIS A N 1
ATOM 781 C CA . HIS A 1 93 ? -3.437 1.190 10.569 1.00 97.50 93 HIS A CA 1
ATOM 782 C C . HIS A 1 93 ? -3.027 2.088 9.392 1.00 97.50 93 HIS A C 1
ATOM 784 O O . HIS A 1 93 ? -2.210 1.689 8.556 1.00 97.50 93 HIS A O 1
ATOM 790 N N . ASP A 1 94 ? -3.512 3.329 9.354 1.00 95.31 94 ASP A N 1
ATOM 791 C CA . ASP A 1 94 ? -3.118 4.316 8.331 1.00 95.31 94 ASP A CA 1
ATOM 792 C C . ASP A 1 94 ? -1.600 4.592 8.314 1.00 95.31 94 ASP A C 1
ATOM 794 O O . ASP A 1 94 ? -1.005 4.718 7.246 1.00 95.31 94 ASP A O 1
ATOM 798 N N . TYR A 1 95 ? -0.940 4.585 9.474 1.00 96.44 95 TYR A N 1
ATOM 799 C CA . TYR A 1 95 ? 0.509 4.716 9.610 1.00 96.44 95 TYR A CA 1
ATOM 800 C C . TYR A 1 95 ? 1.282 3.632 8.858 1.00 96.44 95 TYR A C 1
ATOM 802 O O . TYR A 1 95 ? 2.324 3.947 8.287 1.00 96.44 95 TYR A O 1
ATOM 810 N N . HIS A 1 96 ? 0.779 2.393 8.787 1.00 97.06 96 HIS A N 1
ATOM 811 C CA . HIS A 1 96 ? 1.416 1.368 7.956 1.00 97.06 96 HIS A CA 1
ATOM 812 C C . HIS A 1 96 ? 1.424 1.792 6.490 1.00 97.06 96 HIS A C 1
ATOM 814 O O . HIS A 1 96 ? 2.459 1.711 5.839 1.00 97.06 96 HIS A O 1
ATOM 820 N N . LEU A 1 97 ? 0.296 2.308 5.992 1.00 95.25 97 LEU A N 1
ATOM 821 C CA . LEU A 1 97 ? 0.161 2.762 4.609 1.00 95.25 97 LEU A CA 1
ATOM 822 C C . LEU A 1 97 ? 1.072 3.962 4.331 1.00 95.25 97 LEU A C 1
ATOM 824 O O . LEU A 1 97 ? 1.811 3.957 3.351 1.00 95.25 97 LEU A O 1
ATOM 828 N N . VAL A 1 98 ? 1.062 4.974 5.204 1.00 94.19 98 VAL A N 1
ATOM 829 C CA . VAL A 1 98 ? 1.885 6.183 5.036 1.00 94.19 98 VAL A CA 1
ATOM 830 C C . VAL A 1 98 ? 3.372 5.835 5.008 1.00 94.19 98 VAL A C 1
ATOM 832 O O . VAL A 1 98 ? 4.077 6.231 4.079 1.00 94.19 98 VAL A O 1
ATOM 835 N N . VAL A 1 99 ? 3.847 5.069 5.995 1.00 95.50 99 VAL A N 1
ATOM 836 C CA . VAL A 1 99 ? 5.259 4.665 6.070 1.00 95.50 99 VAL A CA 1
ATOM 837 C C . VAL A 1 99 ? 5.628 3.787 4.879 1.00 95.50 99 VAL A C 1
ATOM 839 O O . VAL A 1 99 ? 6.684 3.999 4.285 1.00 95.50 99 VAL A O 1
ATOM 842 N N . PHE A 1 100 ? 4.750 2.861 4.484 1.00 95.00 100 PHE A N 1
ATOM 843 C CA . PHE A 1 100 ? 4.949 2.022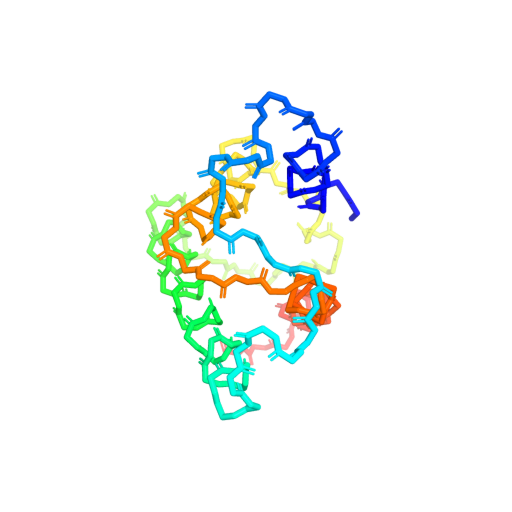 3.308 1.00 95.00 100 PHE A CA 1
ATOM 844 C C . PHE A 1 100 ? 5.171 2.860 2.046 1.00 95.00 100 PHE A C 1
ATOM 846 O O . PHE A 1 100 ? 6.162 2.662 1.350 1.00 95.00 100 PHE A O 1
ATOM 853 N N . PHE A 1 101 ? 4.292 3.821 1.748 1.00 92.50 101 PHE A N 1
ATOM 854 C CA . PHE A 1 101 ? 4.403 4.609 0.516 1.00 92.50 101 PHE A CA 1
ATOM 855 C C . PHE A 1 101 ? 5.648 5.494 0.489 1.00 92.50 101 PHE A C 1
ATOM 857 O O . PHE A 1 101 ? 6.245 5.675 -0.572 1.00 92.50 101 PHE A O 1
ATOM 864 N N . ILE A 1 102 ? 6.063 6.021 1.643 1.00 92.50 102 ILE A N 1
ATOM 865 C CA . ILE A 1 102 ? 7.322 6.765 1.756 1.00 92.50 102 ILE A CA 1
ATOM 866 C C . ILE A 1 102 ? 8.508 5.828 1.499 1.00 92.50 102 ILE A C 1
ATOM 868 O O . ILE A 1 102 ? 9.367 6.143 0.678 1.00 92.50 102 ILE A O 1
ATOM 872 N N . ALA A 1 103 ? 8.548 4.666 2.156 1.00 92.06 103 ALA A N 1
ATOM 873 C CA . ALA A 1 103 ? 9.630 3.696 1.995 1.00 92.06 103 ALA A CA 1
ATOM 874 C C . ALA A 1 103 ? 9.714 3.154 0.558 1.00 92.06 103 ALA A C 1
ATOM 876 O O . ALA A 1 103 ? 10.799 3.094 -0.015 1.00 92.06 103 ALA A O 1
ATOM 877 N N . SER A 1 104 ? 8.569 2.829 -0.042 1.00 89.94 104 SER A N 1
ATOM 878 C CA . SER A 1 104 ? 8.455 2.354 -1.422 1.00 89.94 104 SER A CA 1
ATOM 879 C C . SER A 1 104 ? 8.948 3.402 -2.420 1.00 89.94 104 SER A C 1
ATOM 881 O O . SER A 1 104 ? 9.746 3.074 -3.295 1.00 89.94 104 SER A O 1
ATOM 883 N N . LEU A 1 105 ? 8.581 4.679 -2.246 1.00 87.69 105 LEU A N 1
ATOM 884 C CA . LEU A 1 105 ? 9.096 5.765 -3.086 1.00 87.69 105 LEU A CA 1
ATOM 885 C C . LEU A 1 105 ? 10.626 5.859 -3.013 1.00 87.69 105 LEU A C 1
ATOM 887 O O . LEU A 1 105 ? 11.285 5.968 -4.044 1.00 87.69 105 LEU A O 1
ATOM 891 N N . LEU A 1 106 ? 11.194 5.804 -1.805 1.00 88.12 106 LEU A N 1
ATOM 892 C CA . LEU A 1 106 ? 12.645 5.860 -1.616 1.00 88.12 106 LEU A CA 1
ATOM 893 C C . LEU A 1 106 ? 13.348 4.660 -2.262 1.00 88.12 106 LEU A C 1
ATOM 895 O O . LEU A 1 106 ? 14.350 4.841 -2.953 1.00 88.12 106 LEU A O 1
ATOM 899 N N . TYR A 1 107 ? 12.811 3.452 -2.072 1.00 86.50 107 TYR A N 1
ATOM 900 C CA . TYR A 1 107 ? 13.369 2.229 -2.647 1.00 86.50 107 TYR A CA 1
ATOM 901 C C . TYR A 1 107 ? 13.271 2.210 -4.176 1.00 86.50 107 TYR A C 1
ATOM 903 O O . TYR A 1 107 ? 14.225 1.831 -4.850 1.00 86.50 107 TYR A O 1
ATOM 911 N N . ASN A 1 108 ? 12.153 2.680 -4.731 1.00 84.44 108 ASN A N 1
ATOM 912 C CA . ASN A 1 108 ? 11.952 2.777 -6.171 1.00 84.44 108 ASN A CA 1
ATOM 913 C C . ASN A 1 108 ? 12.933 3.776 -6.807 1.00 84.44 108 ASN A C 1
ATOM 915 O O . ASN A 1 108 ? 13.611 3.432 -7.772 1.00 84.44 108 ASN A O 1
ATOM 919 N N . VAL A 1 109 ? 13.100 4.967 -6.217 1.00 83.25 109 VAL A N 1
ATOM 920 C CA . VAL A 1 109 ? 14.119 5.928 -6.674 1.00 83.25 109 VAL A CA 1
ATOM 921 C C . VAL A 1 109 ? 15.506 5.294 -6.614 1.00 83.25 109 VAL A C 1
ATOM 923 O O . VAL A 1 109 ? 16.237 5.364 -7.598 1.00 83.25 109 VAL A O 1
ATOM 926 N N . TYR A 1 110 ? 15.846 4.641 -5.499 1.00 83.25 110 TYR A N 1
ATOM 927 C CA . TYR A 1 110 ? 17.136 3.980 -5.307 1.00 83.25 110 TYR A CA 1
ATOM 928 C C . TYR A 1 110 ? 17.417 2.899 -6.365 1.00 83.25 110 TYR A C 1
ATOM 930 O O . TYR A 1 110 ? 18.485 2.914 -6.975 1.00 83.25 110 TYR A O 1
ATOM 938 N N . GLY A 1 111 ? 16.449 2.021 -6.646 1.00 78.38 111 GLY A N 1
ATOM 939 C CA . GLY A 1 111 ? 16.581 0.942 -7.634 1.00 78.38 111 GLY A CA 1
ATOM 940 C C . GLY A 1 111 ? 16.705 1.413 -9.089 1.00 78.38 111 GLY A C 1
ATOM 941 O O . GLY A 1 111 ? 17.151 0.655 -9.945 1.00 78.38 111 GLY A O 1
ATOM 942 N N . HIS A 1 112 ? 16.360 2.671 -9.376 1.00 79.19 112 HIS A N 1
ATOM 943 C CA . HIS A 1 112 ? 16.471 3.283 -10.703 1.00 79.19 112 HIS A CA 1
ATOM 944 C C . HIS A 1 112 ? 17.649 4.267 -10.832 1.00 79.19 112 HIS A C 1
ATOM 946 O O . HIS A 1 112 ? 17.736 5.003 -11.815 1.00 79.19 112 HIS A O 1
ATOM 952 N N . LEU A 1 113 ? 18.584 4.288 -9.872 1.00 80.56 113 LEU A N 1
ATOM 953 C CA . LEU A 1 113 ? 19.801 5.108 -9.960 1.00 80.56 113 LEU A CA 1
ATOM 954 C C . LEU A 1 113 ? 20.877 4.529 -10.898 1.00 80.56 113 LEU A C 1
ATOM 956 O O . LEU A 1 113 ? 21.917 5.159 -11.077 1.00 80.56 113 LEU A O 1
ATOM 960 N N . GLY A 1 114 ? 20.655 3.356 -11.500 1.00 64.06 114 GLY A N 1
ATOM 961 C CA . GLY A 1 114 ? 21.626 2.714 -12.397 1.00 64.06 114 GLY A CA 1
ATOM 962 C C . GLY A 1 114 ? 22.841 2.108 -11.680 1.00 64.06 114 GLY A C 1
ATOM 963 O O . GLY A 1 114 ? 23.775 1.656 -12.337 1.00 64.06 114 GLY A O 1
ATOM 964 N N . PHE A 1 115 ? 22.837 2.077 -10.344 1.00 63.19 115 PHE A N 1
ATOM 965 C CA . PHE A 1 115 ? 23.730 1.211 -9.581 1.00 63.19 115 PHE A CA 1
ATOM 966 C C . PHE A 1 115 ? 23.187 -0.217 -9.673 1.00 63.19 115 PHE A C 1
ATOM 968 O O . PHE A 1 115 ? 22.024 -0.452 -9.352 1.00 63.19 115 PHE A O 1
ATOM 975 N N . GLU A 1 116 ? 24.003 -1.150 -10.159 1.00 52.09 116 GLU A N 1
ATOM 976 C CA . GLU A 1 116 ? 23.642 -2.568 -10.213 1.00 52.09 116 GLU A CA 1
ATOM 977 C C . GLU A 1 116 ? 23.344 -3.077 -8.790 1.00 52.09 116 GLU A C 1
ATOM 979 O O . GLU A 1 116 ? 24.181 -2.941 -7.894 1.00 52.09 116 GLU A O 1
ATOM 984 N N . LEU A 1 117 ? 22.144 -3.632 -8.590 1.00 55.09 117 LEU A N 1
ATOM 985 C CA . LEU A 1 117 ? 21.715 -4.357 -7.389 1.00 55.09 117 LEU A CA 1
ATOM 986 C C . LEU A 1 117 ? 21.427 -5.814 -7.748 1.00 55.09 117 LEU A C 1
ATOM 988 O O . LEU A 1 117 ? 20.770 -6.039 -8.792 1.00 55.09 117 LEU A O 1
#

pLDDT: mean 88.35, std 10.4, range [52.09, 97.81]

Secondary structure (DSSP, 8-state):
-GGGHHHHHHHH-TTTGGGS-EE--GGGS-HHHHHHHHHHHHHHHHHHHHHHHHHH-S---S--TTGGG---HHHHHHHHHHHHHHHHHS-EEHHHHHHHHHHHHHHHHHHTSS---

Radius of gyration: 15.45 Å; chains: 1; bounding box: 43×23×40 Å

Foldseek 3Di:
DVLLVLVVVQCPDPVRNVQFLEDADPVVDDPVLQVVLLVVLVVLLVVQLVVVCVVVDDDDDQAALVVLVVDDPVNSCSSSVSSVVSRNPDRDYVVSSVVVVVVVVVVSSVVRHRDDD